Protein AF-A0A0C3R3J9-F1 (afdb_monomer_lite)

Sequence (63 aa):
MTTHEELQQELEYLATTDLTVKSPRVQAWMEKAANHLRKDQLLPGQRFVVDKDTFCLKKVFIN

Secondary structure (DSSP, 8-state):
--HHHHHHHHHHHHHHS---TTSHHHHHHHHHHHHHHTGGGPPTTEEEEE-TTT--EEEEE--

Structure (mmCIF, N/CA/C/O backbone):
data_AF-A0A0C3R3J9-F1
#
_entry.id   AF-A0A0C3R3J9-F1
#
loop_
_atom_site.group_PDB
_atom_site.id
_atom_site.type_symbol
_atom_site.label_atom_id
_atom_site.label_alt_id
_atom_site.label_comp_id
_atom_site.label_asym_id
_atom_site.label_entity_id
_atom_site.label_seq_id
_atom_site.pdbx_PDB_ins_code
_atom_site.Cartn_x
_atom_site.Cartn_y
_atom_site.Cartn_z
_atom_site.occupancy
_atom_site.B_iso_or_equiv
_atom_site.auth_seq_id
_atom_site.auth_comp_id
_atom_site.auth_asym_id
_atom_site.auth_atom_id
_atom_site.pdbx_PDB_model_num
ATOM 1 N N . MET A 1 1 ? 11.092 14.593 20.955 1.00 46.00 1 MET A N 1
ATOM 2 C CA . MET A 1 1 ? 10.024 13.693 21.426 1.00 46.00 1 MET A CA 1
ATOM 3 C C . MET A 1 1 ? 10.192 12.417 20.647 1.00 46.00 1 MET A C 1
ATOM 5 O O . MET A 1 1 ? 10.339 12.459 19.433 1.00 46.00 1 MET A O 1
ATOM 9 N N . THR A 1 2 ? 10.489 11.369 21.389 1.00 52.12 2 THR A N 1
ATOM 10 C CA . THR A 1 2 ? 11.178 10.161 20.945 1.00 52.12 2 THR A CA 1
ATOM 11 C C . THR A 1 2 ? 10.206 9.207 20.269 1.00 52.12 2 THR A C 1
ATOM 13 O O . THR A 1 2 ? 9.125 8.968 20.793 1.00 52.12 2 THR A O 1
ATOM 16 N N . THR A 1 3 ? 10.651 8.610 19.165 1.00 71.94 3 THR A N 1
ATOM 17 C CA . THR A 1 3 ? 10.036 7.534 18.361 1.00 71.94 3 THR A CA 1
ATOM 18 C C . THR A 1 3 ? 9.249 6.461 19.127 1.00 71.94 3 THR A C 1
ATOM 20 O O . THR A 1 3 ? 8.423 5.776 18.539 1.00 71.94 3 THR A O 1
ATOM 23 N N . HIS A 1 4 ? 9.492 6.288 20.425 1.00 77.19 4 HIS A N 1
ATOM 24 C CA . HIS A 1 4 ? 8.763 5.368 21.290 1.00 77.19 4 HIS A CA 1
ATOM 25 C C . HIS A 1 4 ? 7.285 5.750 21.490 1.00 77.19 4 HIS A C 1
ATOM 27 O O . HIS A 1 4 ? 6.429 4.877 21.417 1.00 77.19 4 HIS A O 1
ATOM 33 N N . GLU A 1 5 ? 6.974 7.036 21.685 1.00 81.56 5 GLU A N 1
ATOM 34 C CA . GLU A 1 5 ? 5.589 7.501 21.887 1.00 81.56 5 GLU A CA 1
ATOM 35 C C . GLU A 1 5 ? 4.761 7.349 20.603 1.00 81.56 5 GLU A C 1
ATOM 37 O O . GLU A 1 5 ? 3.623 6.888 20.644 1.00 81.56 5 GLU A O 1
ATOM 42 N N . GLU A 1 6 ? 5.365 7.650 19.449 1.00 80.75 6 GLU A N 1
ATOM 43 C CA . GLU A 1 6 ? 4.749 7.459 18.130 1.00 80.75 6 GLU A CA 1
ATOM 44 C C . GLU A 1 6 ? 4.488 5.973 17.843 1.00 80.75 6 GLU A C 1
ATOM 46 O O . GLU A 1 6 ? 3.422 5.613 17.348 1.00 80.75 6 GLU A O 1
ATOM 51 N N . LEU A 1 7 ? 5.435 5.094 18.194 1.00 82.06 7 LEU A N 1
ATOM 52 C CA . LEU A 1 7 ? 5.265 3.646 18.060 1.00 82.06 7 LEU A CA 1
ATOM 53 C C . LEU A 1 7 ? 4.169 3.105 18.982 1.00 82.06 7 LEU A C 1
ATOM 55 O O . LEU A 1 7 ? 3.414 2.224 18.576 1.00 82.06 7 LEU A O 1
ATOM 59 N N . GLN A 1 8 ? 4.071 3.613 20.209 1.00 85.12 8 GLN A N 1
ATOM 60 C CA . GLN A 1 8 ? 3.058 3.168 21.159 1.00 85.12 8 GLN A CA 1
ATOM 61 C C . GLN A 1 8 ? 1.648 3.582 20.717 1.00 85.12 8 GLN A C 1
ATOM 63 O O . GLN A 1 8 ? 0.755 2.737 20.680 1.00 85.12 8 GLN A O 1
ATOM 68 N N . GLN A 1 9 ? 1.463 4.839 20.303 1.00 83.88 9 GLN A N 1
ATOM 69 C CA . GLN A 1 9 ? 0.192 5.313 19.744 1.00 83.88 9 GLN A CA 1
ATOM 70 C C . GLN A 1 9 ? -0.212 4.527 18.498 1.00 83.88 9 GLN A C 1
ATOM 72 O O . GLN A 1 9 ? -1.387 4.209 18.309 1.00 83.88 9 GLN A O 1
ATOM 77 N N . GLU A 1 10 ? 0.764 4.177 17.659 1.00 79.62 10 GLU A N 1
ATOM 78 C CA . GLU A 1 10 ? 0.519 3.332 16.502 1.00 79.62 10 GLU A CA 1
ATOM 79 C C . GLU A 1 10 ? -0.010 1.962 16.926 1.00 79.62 10 GLU A C 1
ATOM 81 O O . GLU A 1 10 ? -1.050 1.532 16.440 1.00 79.62 10 GLU A O 1
ATOM 86 N N . LEU A 1 11 ? 0.656 1.291 17.867 1.00 81.25 11 LEU A N 1
ATOM 87 C CA . LEU A 1 11 ? 0.247 -0.031 18.345 1.00 81.25 11 LEU A CA 1
ATOM 88 C C . LEU A 1 11 ? -1.148 -0.022 18.982 1.00 81.25 11 LEU A C 1
ATOM 90 O O . LEU A 1 11 ? -1.949 -0.913 18.696 1.00 81.25 11 LEU A O 1
ATOM 94 N N . GLU A 1 12 ? -1.464 0.988 19.793 1.00 84.38 12 GLU A N 1
ATOM 95 C CA . GLU A 1 12 ? -2.792 1.162 20.395 1.00 84.38 12 GLU A CA 1
ATOM 96 C C . GLU A 1 12 ?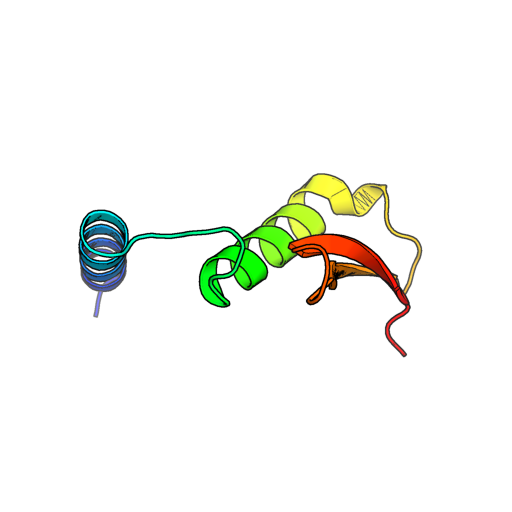 -3.876 1.355 19.324 1.00 84.38 12 GLU A C 1
ATOM 98 O O . GLU A 1 12 ? -4.950 0.748 19.396 1.00 84.38 12 GLU A O 1
ATOM 103 N N . TYR A 1 13 ? -3.579 2.131 18.280 1.00 80.56 13 TYR A N 1
ATOM 104 C CA . TYR A 1 13 ? -4.473 2.302 17.140 1.00 80.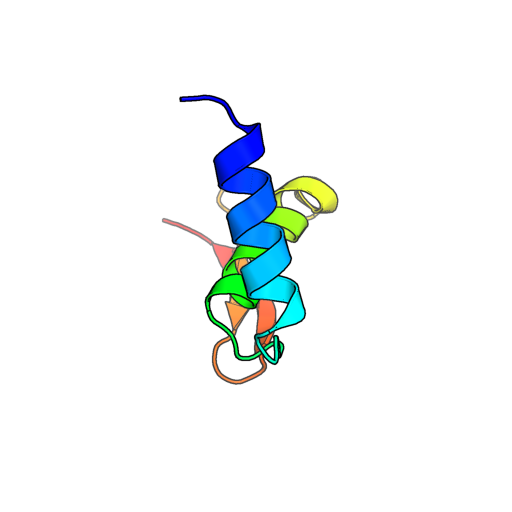56 13 TYR A CA 1
ATOM 105 C C . TYR A 1 13 ? -4.708 0.983 16.386 1.00 80.56 13 TYR A C 1
ATOM 107 O O . TYR A 1 13 ? -5.852 0.658 16.061 1.00 80.56 13 TYR A O 1
ATOM 115 N N . LEU A 1 14 ? -3.655 0.193 16.138 1.00 77.50 14 LEU A N 1
ATOM 116 C CA . LEU A 1 14 ? -3.777 -1.100 15.450 1.00 77.50 14 LEU A CA 1
ATOM 117 C C . LEU A 1 14 ? -4.556 -2.135 16.272 1.00 77.50 14 LEU A C 1
ATOM 119 O O . LEU A 1 14 ? -5.261 -2.956 15.695 1.00 77.50 14 LEU A O 1
ATOM 123 N N . ALA A 1 15 ? -4.436 -2.103 17.600 1.00 78.00 15 ALA A N 1
ATOM 124 C CA . ALA A 1 15 ? -5.129 -3.032 18.491 1.00 78.00 15 ALA A CA 1
ATOM 125 C C . ALA A 1 15 ? -6.637 -2.749 18.607 1.00 78.00 15 ALA A C 1
ATOM 127 O O . ALA A 1 15 ? -7.411 -3.648 18.929 1.00 78.00 15 ALA A O 1
ATOM 128 N N . THR A 1 16 ? -7.051 -1.503 18.367 1.00 79.00 16 THR A N 1
ATOM 129 C CA . THR A 1 16 ? -8.432 -1.038 18.579 1.00 79.00 16 THR A CA 1
ATOM 130 C C . THR A 1 16 ? -9.218 -0.826 17.288 1.00 79.00 16 THR A C 1
ATOM 132 O O . THR A 1 16 ? -10.443 -0.717 17.331 1.00 79.00 16 THR A O 1
ATOM 135 N N . THR A 1 17 ? -8.542 -0.785 16.138 1.00 75.56 17 THR A N 1
ATOM 136 C CA . THR A 1 17 ? -9.166 -0.512 14.840 1.00 75.56 17 THR A CA 1
ATOM 137 C C . THR A 1 17 ? -9.264 -1.782 14.008 1.00 75.56 17 THR A C 1
ATOM 139 O O . THR A 1 17 ? -8.273 -2.479 13.808 1.00 75.56 17 THR A O 1
ATOM 142 N N . ASP A 1 18 ? -10.442 -2.048 13.442 1.00 77.19 18 ASP A N 1
ATOM 143 C CA . ASP A 1 18 ? -10.599 -3.110 12.449 1.00 77.19 18 ASP A CA 1
ATOM 144 C C . ASP A 1 18 ? -9.941 -2.688 11.122 1.00 77.19 18 ASP A C 1
ATOM 146 O O . ASP A 1 18 ? -10.459 -1.876 10.344 1.00 77.19 18 ASP A O 1
ATOM 150 N N . LEU A 1 19 ? -8.723 -3.179 10.897 1.00 78.25 19 LEU A N 1
ATOM 151 C CA . LEU A 1 19 ? -7.904 -2.836 9.741 1.00 78.25 19 LEU A CA 1
ATOM 152 C C . LEU A 1 19 ? -8.187 -3.791 8.591 1.00 78.25 19 LEU A C 1
ATOM 154 O O . LEU A 1 19 ? -7.571 -4.844 8.444 1.00 78.25 19 LEU A O 1
ATOM 158 N N . THR A 1 20 ? -9.091 -3.374 7.717 1.00 85.00 20 THR A N 1
ATOM 159 C CA . THR A 1 20 ? -9.361 -4.090 6.468 1.00 85.00 20 THR A CA 1
ATOM 160 C C . THR A 1 20 ? -8.511 -3.544 5.320 1.00 85.00 20 THR A C 1
ATOM 162 O O . THR A 1 20 ? -8.026 -2.413 5.362 1.00 85.00 20 THR A O 1
ATOM 165 N N . VAL A 1 21 ? -8.401 -4.301 4.223 1.00 82.38 21 VAL A N 1
ATOM 166 C CA . VAL A 1 21 ? -7.759 -3.847 2.967 1.00 82.38 21 VAL A CA 1
ATOM 167 C C . VAL A 1 21 ? -8.412 -2.593 2.362 1.00 82.38 21 VAL A C 1
ATOM 169 O O . VAL A 1 21 ? -7.830 -1.916 1.516 1.00 82.38 21 VAL A O 1
ATOM 172 N N . LYS A 1 22 ? -9.618 -2.238 2.820 1.00 85.69 22 LYS A N 1
ATOM 173 C CA . LYS A 1 22 ? -10.315 -1.007 2.434 1.00 85.69 22 LYS A CA 1
ATOM 174 C C . LYS A 1 22 ? -9.829 0.224 3.205 1.00 85.69 22 LYS A C 1
ATOM 176 O O . LYS A 1 22 ? -10.129 1.341 2.795 1.00 85.69 22 LYS A O 1
ATOM 181 N N . SER A 1 23 ? -9.086 0.038 4.298 1.00 88.75 23 SER A N 1
ATOM 182 C CA . SER A 1 23 ? -8.523 1.136 5.083 1.00 88.75 23 SER A CA 1
ATOM 183 C C . SER A 1 23 ? -7.474 1.893 4.261 1.00 88.75 23 SER A C 1
ATOM 185 O O . SER A 1 23 ? -6.502 1.275 3.817 1.00 88.75 23 SER A O 1
ATOM 187 N N . PRO A 1 24 ? -7.590 3.227 4.106 1.00 88.12 24 PRO A N 1
ATOM 188 C CA . PRO A 1 24 ? -6.595 4.033 3.394 1.00 88.12 24 PRO A CA 1
ATOM 189 C C . PRO A 1 24 ? -5.173 3.849 3.937 1.00 88.12 24 PRO A C 1
ATOM 191 O O . PRO A 1 24 ? -4.200 3.887 3.187 1.00 88.12 24 PRO A O 1
ATOM 194 N N . ARG A 1 25 ? -5.045 3.600 5.246 1.00 86.25 25 ARG A N 1
ATOM 195 C CA . ARG A 1 25 ? -3.756 3.367 5.901 1.00 86.25 25 ARG A CA 1
ATOM 196 C C . ARG A 1 25 ? -3.142 2.031 5.493 1.00 86.25 25 ARG A C 1
ATOM 198 O O . ARG A 1 25 ? -1.967 1.983 5.141 1.00 86.25 25 ARG A O 1
ATOM 205 N N . VAL A 1 26 ? -3.949 0.969 5.485 1.00 88.69 26 VAL A N 1
ATOM 206 C CA . VAL A 1 26 ? -3.525 -0.360 5.017 1.00 88.69 26 VAL A CA 1
ATOM 207 C C . VAL A 1 26 ? -3.129 -0.290 3.546 1.00 88.69 26 VAL A C 1
ATOM 209 O O . VAL A 1 26 ? -2.090 -0.822 3.173 1.00 88.69 26 VAL A O 1
ATOM 212 N N . GLN A 1 27 ? -3.879 0.447 2.726 1.00 93.12 27 GLN A N 1
ATOM 213 C CA . GLN A 1 27 ? -3.539 0.667 1.318 1.00 93.12 27 GLN A CA 1
ATOM 214 C C . GLN A 1 27 ? -2.193 1.385 1.168 1.00 93.12 27 GLN A C 1
ATOM 216 O O . GLN A 1 27 ? -1.325 0.908 0.439 1.00 93.12 27 GLN A O 1
ATOM 221 N N . ALA A 1 28 ? -1.957 2.465 1.919 1.00 91.50 28 ALA A N 1
ATOM 222 C CA . ALA A 1 28 ? -0.676 3.172 1.909 1.00 91.50 28 ALA A CA 1
ATOM 223 C C . ALA A 1 28 ? 0.495 2.267 2.337 1.00 91.50 28 ALA A C 1
ATOM 225 O O . ALA A 1 28 ? 1.585 2.332 1.762 1.00 91.50 28 ALA A O 1
ATOM 226 N N . TRP A 1 29 ? 0.280 1.389 3.320 1.00 91.50 29 TRP A N 1
ATOM 227 C CA . TRP A 1 29 ? 1.264 0.385 3.720 1.00 91.50 29 TRP A CA 1
ATOM 228 C C . TRP A 1 29 ? 1.512 -0.663 2.642 1.00 91.50 29 TRP A C 1
ATOM 230 O O . TRP A 1 29 ? 2.671 -0.972 2.373 1.00 91.50 29 TRP A O 1
ATOM 240 N N . MET A 1 30 ? 0.463 -1.167 1.991 1.00 93.38 30 MET A N 1
ATOM 241 C CA . MET A 1 30 ? 0.582 -2.108 0.877 1.00 93.38 30 MET A CA 1
ATOM 242 C C . MET A 1 30 ? 1.401 -1.505 -0.266 1.00 93.38 30 MET A C 1
ATOM 244 O O . MET A 1 30 ? 2.322 -2.150 -0.768 1.00 93.38 30 MET A O 1
ATOM 248 N N . GLU A 1 31 ? 1.126 -0.255 -0.644 1.00 95.69 31 GLU A N 1
ATOM 249 C CA . GLU A 1 31 ? 1.904 0.456 -1.662 1.00 95.69 31 GLU A CA 1
ATOM 250 C C . GLU A 1 31 ? 3.352 0.642 -1.230 1.00 95.69 31 GLU A C 1
ATOM 252 O O . GLU A 1 31 ? 4.270 0.354 -2.001 1.00 95.69 31 GLU A O 1
ATOM 257 N N . LY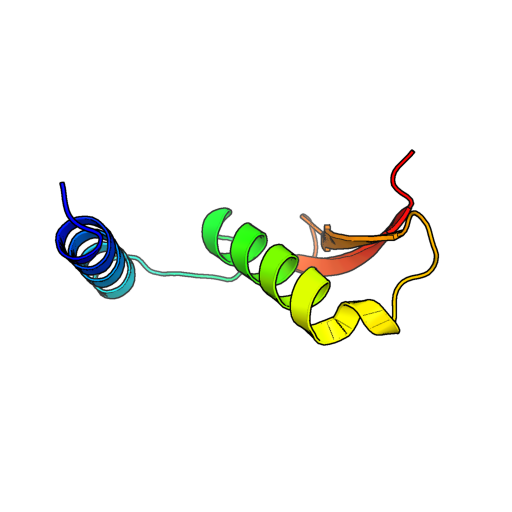S A 1 32 ? 3.584 1.119 -0.003 1.00 95.12 32 LYS A N 1
ATOM 258 C CA . LYS A 1 32 ? 4.935 1.347 0.520 1.00 95.12 32 LYS A CA 1
ATOM 259 C C . LYS A 1 32 ? 5.741 0.049 0.543 1.00 95.12 32 LYS A C 1
ATOM 261 O O . LYS A 1 32 ? 6.867 0.030 0.051 1.00 95.12 32 LYS A O 1
ATOM 266 N N . ALA A 1 33 ? 5.154 -1.032 1.053 1.00 94.12 33 ALA A N 1
ATOM 267 C CA . ALA A 1 33 ? 5.779 -2.345 1.114 1.00 94.12 33 ALA A CA 1
ATOM 268 C C . ALA A 1 33 ? 6.084 -2.884 -0.289 1.00 94.12 33 ALA A C 1
ATOM 270 O O . ALA A 1 33 ? 7.210 -3.302 -0.546 1.00 94.12 33 ALA A O 1
ATOM 271 N N . ALA A 1 34 ? 5.135 -2.814 -1.227 1.00 95.75 34 ALA A N 1
ATOM 272 C CA . ALA A 1 34 ? 5.336 -3.306 -2.589 1.00 95.75 34 ALA A CA 1
ATOM 273 C C . ALA A 1 34 ? 6.410 -2.516 -3.352 1.00 95.75 34 ALA A C 1
ATOM 275 O O . ALA A 1 34 ? 7.265 -3.111 -4.001 1.00 95.75 34 ALA A O 1
ATOM 276 N N . ASN A 1 35 ? 6.417 -1.186 -3.234 1.00 96.06 35 ASN A N 1
ATOM 277 C CA . ASN A 1 35 ? 7.423 -0.340 -3.884 1.00 96.06 35 ASN A CA 1
ATOM 278 C C . ASN A 1 35 ? 8.820 -0.465 -3.267 1.00 96.06 35 ASN A C 1
ATOM 280 O O . ASN A 1 35 ? 9.799 -0.070 -3.897 1.00 96.06 35 ASN A O 1
ATOM 284 N N . HIS A 1 36 ? 8.921 -0.996 -2.049 1.00 95.2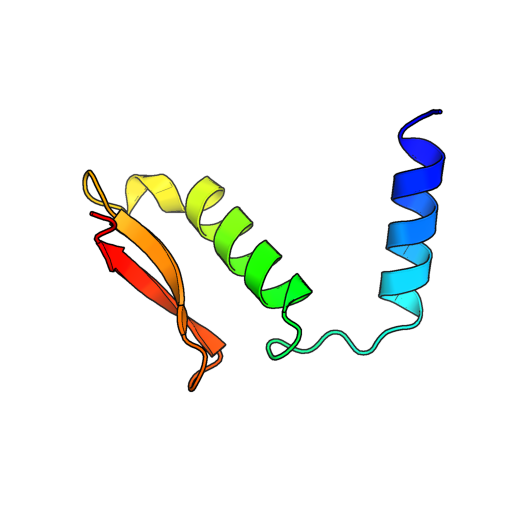5 36 HIS A N 1
ATOM 285 C CA . HIS A 1 36 ? 10.197 -1.282 -1.410 1.00 95.25 36 HIS A CA 1
ATOM 286 C C . HIS A 1 36 ? 10.687 -2.702 -1.727 1.00 95.25 36 HIS A C 1
ATOM 288 O O . HIS A 1 36 ? 11.809 -2.872 -2.193 1.00 95.25 36 HIS A O 1
ATOM 294 N N . LEU A 1 37 ? 9.833 -3.710 -1.522 1.00 95.19 37 LEU A N 1
ATOM 295 C CA . LEU A 1 37 ? 10.197 -5.129 -1.593 1.00 95.19 37 LEU A CA 1
ATOM 296 C C . LEU A 1 37 ? 10.150 -5.716 -3.008 1.00 95.19 37 LEU A C 1
ATOM 298 O O . LEU A 1 37 ? 10.857 -6.677 -3.277 1.00 95.19 37 LEU A O 1
ATOM 302 N N . ARG A 1 38 ? 9.309 -5.173 -3.899 1.00 93.62 38 ARG A N 1
ATOM 303 C CA . ARG A 1 38 ? 9.105 -5.668 -5.277 1.00 93.62 38 ARG A CA 1
ATOM 304 C C . ARG A 1 38 ? 9.577 -4.664 -6.329 1.00 93.62 38 ARG A C 1
ATOM 306 O O . ARG A 1 38 ? 9.071 -4.643 -7.452 1.00 93.62 38 ARG A O 1
ATOM 313 N N . LYS A 1 39 ? 10.496 -3.770 -5.956 1.00 92.19 39 LYS A N 1
ATOM 314 C CA . LYS A 1 39 ? 10.984 -2.687 -6.826 1.00 92.19 39 LYS A CA 1
ATOM 315 C C . LYS A 1 39 ? 11.650 -3.212 -8.102 1.00 92.19 39 LYS A C 1
ATOM 317 O O . LYS A 1 39 ? 11.567 -2.573 -9.142 1.00 92.19 39 LYS A O 1
ATOM 322 N N . ASP A 1 40 ? 12.261 -4.385 -8.022 1.00 96.44 40 ASP A N 1
ATOM 323 C CA . ASP A 1 40 ? 12.836 -5.148 -9.131 1.00 96.44 40 ASP A CA 1
ATOM 324 C C . ASP A 1 40 ? 11.816 -5.496 -10.231 1.00 96.44 40 ASP A C 1
ATOM 326 O O . ASP A 1 40 ? 12.185 -5.692 -11.385 1.00 96.44 40 ASP A O 1
ATOM 330 N N . GLN A 1 41 ? 10.521 -5.525 -9.902 1.00 95.00 41 GLN A N 1
ATOM 331 C CA . GLN A 1 41 ? 9.442 -5.822 -10.847 1.00 95.00 41 GLN A CA 1
ATOM 332 C C . GLN A 1 41 ? 8.908 -4.582 -11.581 1.00 95.00 41 GLN A C 1
ATOM 334 O O . GLN A 1 41 ? 7.955 -4.714 -12.362 1.00 95.00 41 GLN A O 1
ATOM 339 N N . LEU A 1 42 ? 9.438 -3.392 -11.284 1.00 94.94 42 LEU A N 1
ATOM 340 C CA . LEU A 1 42 ? 8.996 -2.114 -11.837 1.00 94.94 42 LEU A CA 1
ATOM 341 C C . LEU A 1 42 ? 9.952 -1.652 -12.939 1.00 94.94 42 LEU A C 1
ATOM 343 O O . LEU A 1 42 ? 11.168 -1.634 -12.761 1.00 94.94 42 LEU A O 1
ATOM 347 N N . LEU A 1 43 ? 9.389 -1.226 -14.068 1.00 95.50 43 LEU A N 1
ATOM 348 C CA . LEU A 1 43 ? 10.140 -0.488 -15.082 1.00 95.50 43 LEU A CA 1
ATOM 349 C C . LEU A 1 43 ? 10.447 0.941 -14.589 1.00 95.50 43 LEU A C 1
ATOM 351 O O . LEU A 1 43 ? 9.771 1.436 -13.679 1.00 95.50 43 LEU A O 1
ATOM 355 N N . PRO A 1 44 ? 11.424 1.645 -15.193 1.00 94.25 44 PRO A N 1
ATOM 356 C CA . PRO A 1 44 ? 11.619 3.069 -14.939 1.00 94.25 44 PRO A CA 1
ATOM 357 C C . PRO A 1 44 ? 10.306 3.845 -15.1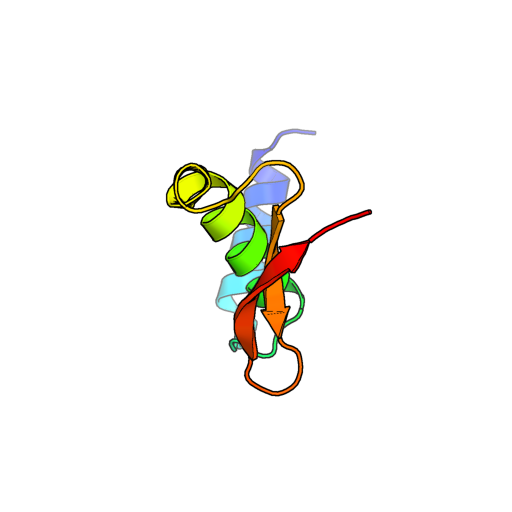11 1.00 94.25 44 PRO A C 1
ATOM 359 O O . PRO A 1 44 ? 9.593 3.660 -16.097 1.00 94.25 44 PRO A O 1
ATOM 362 N N . GLY A 1 45 ? 9.966 4.679 -14.126 1.00 94.06 45 GLY A N 1
ATOM 363 C CA . GLY A 1 45 ? 8.706 5.427 -14.111 1.00 94.06 45 GLY A CA 1
ATOM 364 C C . GLY A 1 45 ? 7.470 4.614 -13.708 1.00 94.06 45 GLY A C 1
ATOM 365 O O . GLY A 1 45 ? 6.364 5.129 -13.814 1.00 94.06 45 GLY A O 1
ATOM 366 N N . GLN A 1 46 ? 7.606 3.369 -13.237 1.00 96.31 46 GLN A N 1
ATOM 367 C CA . GLN A 1 46 ? 6.483 2.609 -12.676 1.00 96.31 46 GLN A CA 1
ATOM 368 C C . GLN A 1 46 ? 6.433 2.641 -11.149 1.00 96.31 46 GLN A C 1
ATOM 370 O O . GLN A 1 46 ? 7.452 2.743 -10.466 1.00 96.31 46 GLN A O 1
ATOM 375 N N . ARG A 1 47 ? 5.220 2.473 -10.614 1.00 96.62 47 ARG A N 1
ATOM 376 C CA . ARG A 1 47 ? 4.945 2.316 -9.185 1.00 96.62 47 ARG A CA 1
ATOM 377 C C . ARG A 1 47 ? 3.815 1.316 -8.950 1.00 96.62 47 ARG A C 1
ATOM 379 O O . ARG A 1 47 ? 2.881 1.230 -9.744 1.00 96.62 47 ARG A O 1
ATOM 386 N N . PHE A 1 48 ? 3.879 0.581 -7.844 1.00 96.94 48 PHE A N 1
ATOM 387 C CA . PHE A 1 48 ? 2.726 -0.146 -7.319 1.00 96.94 48 PHE A CA 1
ATOM 388 C C . PHE A 1 48 ? 1.773 0.813 -6.602 1.00 96.94 48 PHE A C 1
ATOM 390 O O . PHE A 1 48 ? 2.198 1.541 -5.704 1.00 96.94 48 PHE A O 1
ATOM 397 N N . VAL A 1 49 ? 0.500 0.782 -6.983 1.00 95.81 49 VAL A N 1
ATOM 398 C CA . VAL A 1 49 ? -0.592 1.571 -6.393 1.00 95.81 49 VAL A CA 1
ATOM 399 C C . VAL A 1 49 ? -1.758 0.630 -6.095 1.00 95.81 49 VAL A C 1
ATOM 401 O O . VAL A 1 49 ? -1.972 -0.328 -6.846 1.00 95.81 49 VAL A O 1
ATOM 404 N N . VAL A 1 50 ? -2.495 0.858 -5.007 1.00 95.75 50 VAL A N 1
ATOM 405 C CA . VAL A 1 50 ? -3.717 0.095 -4.737 1.00 95.75 50 VAL A CA 1
ATOM 406 C C . VAL A 1 50 ? -4.829 0.561 -5.671 1.00 95.75 50 VAL A C 1
ATOM 408 O O . VAL A 1 50 ? -5.132 1.746 -5.804 1.00 95.75 50 VAL A O 1
ATOM 411 N N . ASP A 1 51 ? -5.461 -0.397 -6.331 1.00 94.12 51 ASP A N 1
ATOM 412 C CA . ASP A 1 51 ? -6.691 -0.192 -7.069 1.00 94.12 51 ASP A CA 1
ATOM 413 C C . ASP A 1 51 ? -7.877 -0.024 -6.102 1.00 94.12 51 ASP A C 1
ATOM 415 O O . ASP A 1 51 ? -8.106 -0.877 -5.249 1.00 94.12 51 ASP A O 1
ATOM 419 N N . LYS A 1 52 ? -8.621 1.083 -6.205 1.00 87.75 52 LYS A N 1
ATOM 420 C CA . LYS A 1 52 ? -9.682 1.430 -5.241 1.00 87.75 52 LYS A CA 1
ATOM 421 C C . LYS A 1 52 ? -10.928 0.551 -5.346 1.00 87.75 52 LYS A C 1
ATOM 423 O O . LYS A 1 52 ? -11.676 0.472 -4.376 1.00 87.75 52 LYS A O 1
ATOM 428 N N . ASP A 1 53 ? -11.137 -0.094 -6.490 1.00 89.44 53 ASP A N 1
ATOM 429 C CA . ASP A 1 53 ? -12.322 -0.912 -6.743 1.00 89.44 53 ASP A CA 1
ATOM 430 C C . ASP A 1 53 ? -12.091 -2.357 -6.285 1.00 89.44 53 ASP A C 1
ATOM 432 O O . ASP A 1 53 ? -12.966 -2.989 -5.694 1.00 89.44 53 ASP A O 1
ATOM 436 N N . THR A 1 54 ? -10.881 -2.870 -6.514 1.00 90.50 54 THR A N 1
ATOM 437 C CA . THR A 1 54 ? -10.505 -4.262 -6.212 1.00 90.50 54 THR A CA 1
ATOM 438 C C . THR A 1 54 ? -9.658 -4.420 -4.950 1.00 90.50 54 THR A C 1
ATOM 440 O O . THR A 1 54 ? -9.454 -5.542 -4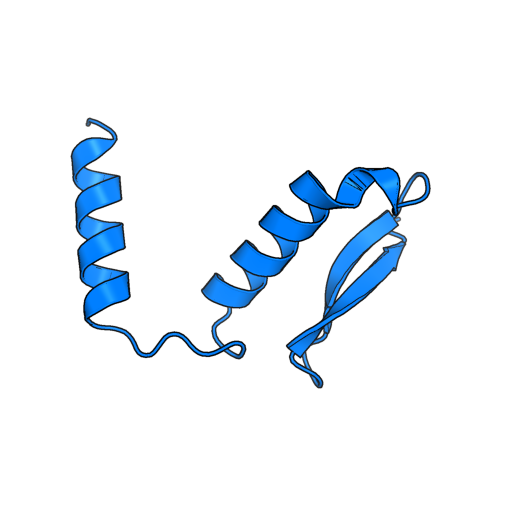.489 1.00 90.50 54 THR A O 1
ATOM 443 N N . PHE A 1 55 ? -9.142 -3.322 -4.391 1.00 89.31 55 PHE A N 1
ATOM 444 C CA . PHE A 1 55 ? -8.207 -3.291 -3.257 1.00 89.31 55 PHE A CA 1
ATOM 445 C C . PHE A 1 55 ? -6.922 -4.111 -3.481 1.00 89.31 55 PHE A C 1
ATOM 447 O O . PHE A 1 55 ? -6.240 -4.499 -2.533 1.00 89.31 55 PHE A O 1
ATOM 454 N N . CYS A 1 56 ? -6.568 -4.360 -4.745 1.00 92.31 56 CYS A N 1
ATOM 455 C CA . CYS A 1 56 ? -5.380 -5.107 -5.154 1.00 92.31 56 CYS A CA 1
ATOM 456 C C . CYS A 1 56 ? -4.271 -4.169 -5.654 1.00 92.31 56 CYS A C 1
ATOM 458 O O . CYS A 1 56 ? -4.530 -3.058 -6.110 1.00 92.31 56 CYS A O 1
ATOM 460 N N . LEU A 1 57 ? -3.014 -4.618 -5.604 1.00 94.62 57 LEU A N 1
ATOM 461 C CA . LEU A 1 57 ? -1.884 -3.849 -6.133 1.00 94.62 57 LEU A CA 1
ATOM 462 C C . LEU A 1 57 ? -1.816 -3.947 -7.660 1.00 94.62 57 LEU A C 1
ATOM 464 O O . LEU A 1 57 ? -1.717 -5.045 -8.210 1.00 94.62 57 LEU A O 1
ATOM 468 N N . LYS A 1 58 ? -1.755 -2.796 -8.331 1.00 95.75 58 LYS A N 1
ATOM 469 C CA . LYS A 1 58 ? -1.488 -2.688 -9.769 1.00 95.75 58 LYS A CA 1
ATOM 470 C C . LYS A 1 58 ? -0.233 -1.869 -10.040 1.00 95.75 58 LYS A C 1
ATOM 472 O O . LYS A 1 58 ? 0.124 -0.982 -9.268 1.00 95.75 58 LYS A O 1
ATOM 477 N N . LYS A 1 59 ? 0.442 -2.171 -11.149 1.00 96.69 59 LYS A N 1
ATOM 478 C CA . LYS A 1 59 ? 1.558 -1.364 -11.653 1.00 96.69 59 LYS A CA 1
ATOM 479 C C . LYS A 1 59 ? 0.987 -0.230 -12.494 1.00 96.69 59 LYS A C 1
ATOM 481 O O . LYS A 1 59 ? 0.213 -0.487 -13.412 1.00 96.69 59 LYS A O 1
ATOM 486 N N . VAL A 1 60 ? 1.376 0.998 -12.195 1.00 95.75 60 VAL A N 1
ATOM 487 C CA . VAL A 1 60 ? 1.009 2.184 -12.974 1.00 95.75 60 VAL A CA 1
ATOM 488 C C . VAL A 1 60 ? 2.267 2.942 -13.361 1.00 95.75 60 VAL A C 1
ATOM 490 O O . VAL A 1 60 ? 3.238 2.945 -12.606 1.00 95.75 60 VAL A O 1
ATOM 493 N N . PHE A 1 61 ? 2.256 3.572 -14.532 1.00 95.06 61 PHE A N 1
ATOM 494 C CA . PHE A 1 61 ? 3.270 4.559 -14.880 1.00 95.06 61 PHE A CA 1
ATOM 495 C C . PHE A 1 61 ? 2.913 5.893 -14.224 1.00 95.06 61 PHE A C 1
ATOM 497 O O . PHE A 1 61 ? 1.751 6.298 -14.231 1.00 95.06 61 PHE A O 1
ATOM 504 N N . ILE A 1 62 ? 3.909 6.542 -13.638 1.00 88.19 62 ILE A N 1
ATOM 505 C CA . ILE A 1 62 ? 3.819 7.895 -13.097 1.00 88.19 62 ILE A CA 1
ATOM 506 C C . ILE A 1 62 ? 4.542 8.822 -14.073 1.00 88.19 62 ILE A C 1
ATOM 508 O O . ILE A 1 62 ? 5.704 8.575 -14.395 1.00 88.19 62 ILE A O 1
ATOM 512 N N . ASN A 1 63 ? 3.814 9.829 -14.563 1.00 69.56 63 ASN A N 1
ATOM 513 C CA . ASN A 1 63 ? 4.350 10.912 -15.389 1.00 69.56 63 ASN A CA 1
ATOM 514 C C . ASN A 1 63 ? 5.115 11.925 -14.538 1.00 69.56 63 ASN A C 1
ATOM 516 O O . ASN A 1 63 ? 4.664 12.178 -13.395 1.00 69.56 63 ASN A O 1
#

pLDDT: mean 87.46, std 10.0, range [46.0, 96.94]

Foldseek 3Di:
DDPVVVVVVVVVCVVPDDDDLLDPVVQVVVQVCCCVVVVVVADVQWGWHQDNVPSDTDIDGDD

Radius of gyration: 14.5 Å; chains: 1; bounding box: 25×20×37 Å